Protein AF-A0A177VG55-F1 (afdb_monomer)

Mean predicted aligned error: 16.14 Å

Radius of gyration: 22.03 Å; Cα contacts (8 Å, |Δi|>4): 127; chains: 1; bounding box: 48×49×50 Å

Structure (mmCIF, N/CA/C/O backbone):
data_AF-A0A177VG55-F1
#
_entry.id   AF-A0A177VG55-F1
#
loop_
_atom_site.group_PDB
_atom_site.id
_atom_site.type_symbol
_atom_site.label_atom_id
_atom_site.label_alt_id
_atom_site.label_comp_id
_atom_site.label_asym_id
_atom_site.label_entity_id
_atom_site.label_seq_id
_atom_site.pdbx_PDB_ins_code
_atom_site.Cartn_x
_atom_site.Cartn_y
_atom_site.Cartn_z
_atom_site.occupancy
_atom_site.B_iso_or_equiv
_atom_site.auth_seq_id
_atom_site.auth_comp_id
_atom_site.auth_asym_id
_atom_site.auth_atom_id
_atom_site.pdbx_PDB_model_num
ATOM 1 N N . MET A 1 1 ? 4.401 -3.524 22.589 1.00 55.72 1 MET A N 1
ATOM 2 C CA . MET A 1 1 ? 4.166 -4.748 21.798 1.00 55.72 1 MET A CA 1
ATOM 3 C C . MET A 1 1 ? 4.386 -4.391 20.339 1.00 55.72 1 MET A C 1
ATOM 5 O O . MET A 1 1 ? 3.939 -3.311 19.970 1.00 55.72 1 MET A O 1
ATOM 9 N N . PRO A 1 2 ? 5.118 -5.191 19.549 1.00 64.88 2 PRO A N 1
ATOM 10 C CA . PRO A 1 2 ? 5.235 -4.954 18.115 1.00 64.88 2 PRO A CA 1
ATOM 11 C C . PRO A 1 2 ? 3.867 -5.155 17.457 1.00 64.88 2 PRO A C 1
ATOM 13 O O . PRO A 1 2 ? 3.200 -6.154 17.712 1.00 64.88 2 PRO A O 1
ATOM 16 N N . THR A 1 3 ? 3.447 -4.190 16.648 1.00 77.81 3 THR A N 1
ATOM 17 C CA . THR A 1 3 ? 2.234 -4.291 15.835 1.00 77.81 3 THR A CA 1
ATOM 18 C C . THR A 1 3 ? 2.600 -4.980 14.523 1.00 77.81 3 THR A C 1
ATOM 20 O O . THR A 1 3 ? 3.561 -4.571 13.871 1.00 77.81 3 THR A O 1
ATOM 23 N N . SER A 1 4 ? 1.874 -6.032 14.144 1.00 89.56 4 SER A N 1
ATOM 24 C CA . SER A 1 4 ? 2.063 -6.727 12.866 1.00 89.56 4 SER A CA 1
ATOM 25 C C . SER A 1 4 ? 0.862 -6.488 11.954 1.00 89.56 4 SER A C 1
ATOM 27 O O . SER A 1 4 ? -0.223 -6.129 12.408 1.00 89.56 4 SER A O 1
ATOM 29 N N . ALA A 1 5 ? 1.056 -6.658 10.649 1.00 90.94 5 ALA A N 1
ATOM 30 C CA . ALA A 1 5 ? -0.030 -6.623 9.683 1.00 90.94 5 ALA A CA 1
ATOM 31 C C . ALA A 1 5 ? -0.028 -7.922 8.877 1.00 90.94 5 ALA A C 1
ATOM 33 O O . ALA A 1 5 ? 1.014 -8.360 8.385 1.00 90.94 5 ALA A O 1
ATOM 34 N N . ARG A 1 6 ? -1.198 -8.549 8.759 1.00 93.56 6 ARG A N 1
ATOM 35 C CA . ARG A 1 6 ? -1.407 -9.748 7.948 1.00 93.56 6 ARG A CA 1
ATOM 36 C C . ARG A 1 6 ? -1.757 -9.341 6.525 1.00 93.56 6 ARG A C 1
ATOM 38 O O . ARG A 1 6 ? -2.706 -8.586 6.325 1.00 93.56 6 ARG A O 1
ATOM 45 N N . SER A 1 7 ? -1.049 -9.901 5.547 1.00 94.56 7 SER A N 1
ATOM 46 C CA . SER A 1 7 ? -1.416 -9.755 4.137 1.00 94.56 7 SER A CA 1
ATOM 47 C C . SER A 1 7 ? -2.639 -10.613 3.817 1.00 94.56 7 SER A C 1
ATOM 49 O O . SER A 1 7 ? -2.682 -11.797 4.149 1.00 94.56 7 SER A O 1
ATOM 51 N N . LEU A 1 8 ? -3.643 -10.000 3.196 1.00 95.62 8 LEU A N 1
ATOM 52 C CA . LEU A 1 8 ? -4.906 -10.633 2.814 1.00 95.62 8 LEU A CA 1
ATOM 53 C C . LEU A 1 8 ? -5.004 -10.867 1.306 1.00 95.62 8 LEU A C 1
ATOM 55 O O . LEU A 1 8 ? -5.609 -11.840 0.867 1.00 95.62 8 LEU A O 1
ATOM 59 N N . TYR A 1 9 ? -4.443 -9.956 0.512 1.00 96.19 9 TYR A N 1
ATOM 60 C CA . TYR A 1 9 ? -4.540 -9.994 -0.942 1.00 96.19 9 TYR A CA 1
ATOM 61 C C . TYR A 1 9 ? -3.331 -9.328 -1.592 1.00 96.19 9 TYR A C 1
ATOM 63 O O . TYR A 1 9 ? -2.735 -8.408 -1.030 1.00 96.19 9 TYR A O 1
ATOM 71 N N . THR A 1 10 ? -2.976 -9.788 -2.789 1.00 95.69 10 THR A N 1
ATOM 72 C CA . THR A 1 10 ? -1.952 -9.187 -3.646 1.00 95.69 10 THR A CA 1
ATOM 73 C C . THR A 1 10 ? -2.384 -9.321 -5.098 1.00 95.69 10 THR A C 1
ATOM 75 O O . THR A 1 10 ? -2.795 -10.399 -5.521 1.00 95.69 10 THR A O 1
ATOM 78 N N . ALA A 1 11 ? -2.258 -8.240 -5.860 1.00 93.06 11 ALA A N 1
ATOM 79 C CA . ALA A 1 11 ? -2.435 -8.249 -7.303 1.00 93.06 11 ALA A CA 1
ATOM 80 C C . ALA A 1 11 ? -1.448 -7.298 -7.971 1.00 93.06 11 ALA A C 1
ATOM 82 O O . ALA A 1 11 ? -1.211 -6.195 -7.482 1.00 93.06 11 ALA A O 1
ATOM 83 N N . ASP A 1 12 ? -0.915 -7.716 -9.113 1.00 91.69 12 ASP A N 1
ATOM 84 C CA . ASP A 1 12 ? -0.165 -6.824 -9.986 1.00 91.69 12 ASP A CA 1
ATOM 85 C C . ASP A 1 12 ? -1.151 -6.001 -10.833 1.00 91.69 12 ASP A C 1
ATOM 87 O O . ASP A 1 12 ? -2.190 -6.496 -11.280 1.00 91.69 12 ASP A O 1
ATOM 91 N N . THR A 1 13 ? -0.842 -4.725 -11.031 1.00 86.62 13 THR A N 1
ATOM 92 C CA . THR A 1 13 ? -1.686 -3.756 -11.731 1.00 86.62 13 THR A CA 1
ATOM 93 C C . THR A 1 13 ? -0.899 -3.079 -12.845 1.00 86.62 13 THR A C 1
ATOM 95 O O . THR A 1 13 ? 0.299 -2.826 -12.732 1.00 86.62 13 THR A O 1
ATOM 98 N N . LEU A 1 14 ? -1.585 -2.720 -13.932 1.00 81.50 14 LEU A N 1
ATOM 99 C CA . LEU A 1 14 ? -1.017 -1.835 -14.962 1.00 81.50 14 LEU A CA 1
ATOM 100 C C . LEU A 1 14 ? -0.998 -0.363 -14.510 1.00 81.50 14 LEU A C 1
ATOM 102 O O . LEU A 1 14 ? -0.404 0.488 -15.162 1.00 81.50 14 LEU A O 1
ATOM 106 N N . LEU A 1 15 ? -1.657 -0.070 -13.387 1.00 76.06 15 LEU A N 1
ATOM 107 C CA . LEU A 1 15 ? -1.703 1.242 -12.756 1.00 76.06 15 LEU A CA 1
ATOM 108 C C . LEU A 1 15 ? -0.595 1.332 -11.709 1.00 76.06 15 LEU A C 1
ATOM 110 O O . LEU A 1 15 ? -0.540 0.497 -10.811 1.00 76.06 15 LEU A O 1
ATOM 114 N N . SER A 1 16 ? 0.272 2.333 -11.822 1.00 73.81 16 SER A N 1
ATOM 115 C CA . SER A 1 16 ? 1.353 2.612 -10.875 1.00 73.81 16 SER A CA 1
ATOM 116 C C . SER A 1 16 ? 0.976 3.779 -9.962 1.00 73.81 16 SER A C 1
ATOM 118 O O . SER A 1 16 ? 0.878 4.908 -10.444 1.00 73.81 16 SER A O 1
ATOM 120 N N . ALA A 1 17 ? 0.789 3.520 -8.669 1.00 77.75 17 ALA A N 1
ATOM 121 C CA . ALA A 1 17 ? 0.577 4.543 -7.649 1.00 77.75 17 ALA A CA 1
ATOM 122 C C . ALA A 1 17 ? 1.268 4.118 -6.349 1.00 77.75 17 ALA A C 1
ATOM 124 O O . ALA A 1 17 ? 1.135 2.964 -5.950 1.00 77.75 17 ALA A O 1
ATOM 125 N N . ASP A 1 18 ? 1.979 5.048 -5.709 1.00 89.75 18 ASP A N 1
ATOM 126 C CA . ASP A 1 18 ? 2.486 4.873 -4.346 1.00 89.75 18 ASP A CA 1
ATOM 127 C C . ASP A 1 18 ? 1.488 5.518 -3.388 1.00 89.75 18 ASP A C 1
ATOM 129 O O . ASP A 1 18 ? 1.430 6.743 -3.259 1.00 89.75 18 ASP A O 1
ATOM 133 N N . SER A 1 19 ? 0.659 4.696 -2.751 1.00 92.25 19 SER A N 1
ATOM 134 C CA . SER A 1 19 ? -0.346 5.183 -1.810 1.00 92.25 19 SER A CA 1
ATOM 135 C C . SER A 1 19 ? -0.667 4.164 -0.728 1.00 92.25 19 SER A C 1
ATOM 137 O O . SER A 1 19 ? -0.510 2.953 -0.899 1.00 92.25 19 SER A O 1
ATOM 139 N N . ILE A 1 20 ? -1.131 4.681 0.408 1.00 94.94 20 ILE A N 1
ATOM 140 C CA . ILE A 1 20 ? -1.702 3.892 1.493 1.00 94.94 20 ILE A CA 1
ATOM 141 C C . ILE A 1 20 ? -3.093 4.446 1.760 1.00 94.94 20 ILE A C 1
ATOM 143 O O . ILE A 1 20 ? -3.232 5.620 2.092 1.00 94.94 20 ILE A O 1
ATOM 147 N N . GLU A 1 21 ? -4.104 3.595 1.633 1.00 95.81 21 GLU A N 1
ATOM 148 C CA . GLU A 1 21 ? -5.508 3.964 1.809 1.00 95.81 21 GLU A CA 1
ATOM 149 C C . GLU A 1 21 ? -6.146 3.077 2.873 1.00 95.81 21 GLU A C 1
ATOM 151 O O . GLU A 1 21 ? -6.052 1.851 2.810 1.00 95.81 21 GLU A O 1
ATOM 156 N N . PHE A 1 22 ? -6.813 3.686 3.849 1.00 96.56 22 PHE A N 1
ATOM 157 C CA . PHE A 1 22 ? -7.494 2.974 4.931 1.00 96.56 22 PHE A CA 1
ATOM 158 C C . PHE A 1 22 ? -8.984 2.826 4.620 1.00 96.56 22 PHE A C 1
ATOM 160 O O . PHE A 1 22 ? -9.616 3.774 4.153 1.00 96.56 22 PHE A O 1
ATOM 167 N N . ASP A 1 23 ? -9.574 1.665 4.921 1.00 94.94 23 ASP A N 1
ATOM 168 C CA . ASP A 1 23 ? -11.031 1.526 4.841 1.00 94.94 23 ASP A CA 1
ATOM 169 C C . ASP A 1 23 ? -11.676 2.209 6.058 1.00 94.94 23 ASP A C 1
ATOM 171 O O . ASP A 1 23 ? -11.459 1.773 7.192 1.00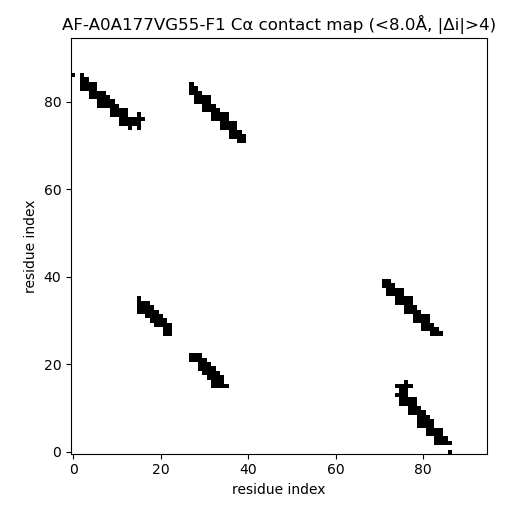 94.94 23 ASP A O 1
ATOM 175 N N . PRO A 1 24 ? -12.518 3.242 5.871 1.00 94.75 24 PRO A N 1
ATOM 176 C CA . PRO A 1 24 ? -13.127 3.960 6.990 1.00 94.75 24 PRO A CA 1
ATOM 177 C C . PRO A 1 24 ? -14.107 3.101 7.801 1.00 94.75 24 PRO A C 1
ATOM 179 O O . PRO A 1 24 ? -14.499 3.491 8.900 1.00 94.75 24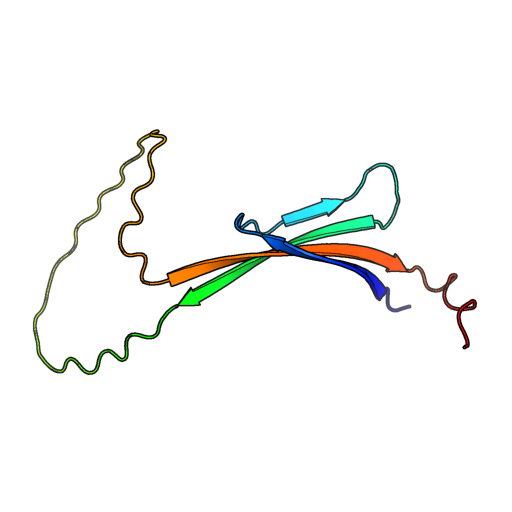 PRO A O 1
ATOM 182 N N . ARG A 1 25 ? -14.545 1.956 7.263 1.00 95.88 25 ARG A N 1
ATOM 183 C CA . ARG A 1 25 ? -15.522 1.067 7.908 1.00 95.88 25 ARG A CA 1
ATOM 184 C C . ARG A 1 25 ? -14.880 -0.072 8.694 1.00 95.88 25 ARG A C 1
ATOM 186 O O . ARG A 1 25 ? -15.516 -0.583 9.612 1.00 95.88 25 ARG A O 1
ATOM 193 N N . THR A 1 26 ? -13.649 -0.448 8.360 1.00 92.75 26 THR A N 1
ATOM 194 C CA . THR A 1 26 ? -12.953 -1.595 8.950 1.00 92.75 26 THR A CA 1
ATOM 195 C C . THR A 1 26 ? -11.643 -1.126 9.581 1.00 92.75 26 THR A C 1
ATOM 197 O O . THR A 1 26 ? -10.635 -1.005 8.881 1.00 92.75 26 THR A O 1
ATOM 200 N N . PRO A 1 27 ? -11.622 -0.858 10.902 1.00 91.94 27 PRO A N 1
ATOM 201 C CA . PRO A 1 27 ? -10.407 -0.451 11.593 1.00 91.94 27 PRO A CA 1
ATOM 202 C C . PRO A 1 27 ? -9.252 -1.422 11.341 1.00 91.94 27 PRO A C 1
ATOM 204 O O . PRO A 1 27 ? -9.415 -2.639 11.403 1.00 91.94 27 PRO A O 1
ATOM 207 N N . GLY A 1 28 ? -8.081 -0.864 11.044 1.00 92.38 28 GLY A N 1
ATOM 208 C CA . GLY A 1 28 ? -6.865 -1.632 10.789 1.00 92.38 28 GLY A CA 1
ATOM 209 C C . GLY A 1 28 ? -6.761 -2.235 9.387 1.00 92.38 28 GLY A C 1
ATOM 210 O O . GLY A 1 28 ? -5.708 -2.780 9.070 1.00 92.38 28 GLY A O 1
ATOM 211 N N . LEU A 1 29 ? -7.784 -2.128 8.535 1.00 95.75 29 LEU A N 1
ATOM 212 C CA . LEU A 1 29 ? -7.705 -2.551 7.138 1.00 95.75 29 LEU A CA 1
ATOM 213 C C . LEU A 1 29 ? -7.145 -1.418 6.270 1.00 95.75 29 LEU A C 1
ATOM 215 O O . LEU A 1 29 ? -7.674 -0.304 6.275 1.00 95.75 29 LEU A O 1
ATOM 219 N N . PHE A 1 30 ? -6.105 -1.712 5.493 1.00 96.25 30 PHE A N 1
ATOM 220 C CA . PHE A 1 30 ? -5.535 -0.762 4.544 1.00 96.25 30 PHE A CA 1
ATOM 221 C C . PHE A 1 30 ? -5.046 -1.438 3.264 1.00 96.25 30 PHE A C 1
ATOM 223 O O . PHE A 1 30 ? -4.594 -2.585 3.270 1.00 96.25 30 PHE A O 1
ATOM 230 N N . ALA A 1 31 ? -5.123 -0.705 2.160 1.00 96.00 31 ALA A N 1
ATOM 231 C CA . ALA A 1 31 ? -4.501 -1.053 0.898 1.00 96.00 31 ALA A CA 1
ATOM 232 C C . ALA A 1 31 ? -3.180 -0.291 0.750 1.00 96.00 31 ALA A C 1
ATOM 234 O O . ALA A 1 31 ? -3.099 0.891 1.073 1.00 96.00 31 ALA A O 1
ATOM 235 N N . LEU A 1 32 ? -2.155 -0.974 0.251 1.00 95.06 32 LEU A N 1
ATOM 236 C CA . LEU A 1 32 ? -0.857 -0.414 -0.102 1.00 95.06 32 LEU A CA 1
ATOM 237 C C . LEU A 1 32 ? -0.646 -0.625 -1.602 1.00 95.06 32 LEU A C 1
ATOM 239 O O . LEU A 1 32 ? -0.506 -1.767 -2.055 1.00 95.06 32 LEU A O 1
ATOM 243 N N . GLY A 1 33 ? -0.647 0.475 -2.346 1.00 93.88 33 GLY A N 1
ATOM 244 C CA . GLY A 1 33 ? -0.210 0.533 -3.733 1.00 93.88 33 GLY A CA 1
ATOM 245 C C . GLY A 1 33 ? 1.277 0.854 -3.789 1.00 93.88 33 GLY A C 1
ATOM 246 O O . GLY A 1 33 ? 1.736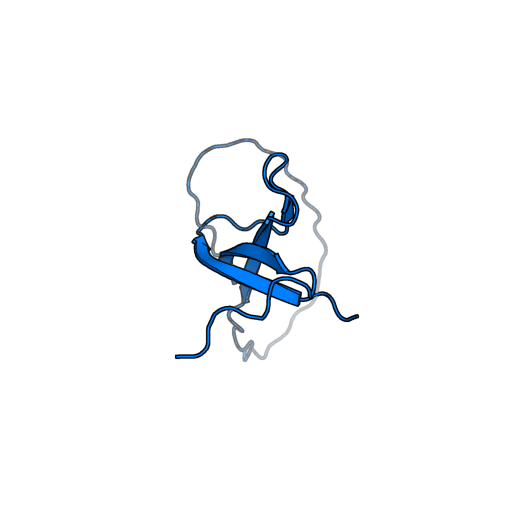 1.769 -3.106 1.00 93.88 33 GLY A O 1
ATOM 247 N N . THR A 1 34 ? 2.021 0.091 -4.580 1.00 92.19 34 THR A N 1
ATOM 248 C CA . THR A 1 34 ? 3.404 0.397 -4.941 1.00 92.19 34 THR A CA 1
ATOM 249 C C . THR A 1 34 ? 3.598 0.251 -6.439 1.00 92.19 34 THR A C 1
ATOM 251 O O . THR A 1 34 ? 2.807 -0.401 -7.128 1.00 92.19 34 THR A O 1
ATOM 254 N N . TYR A 1 35 ? 4.671 0.823 -6.971 1.00 89.19 35 TYR A N 1
ATOM 255 C CA . TYR A 1 35 ? 5.131 0.483 -8.311 1.00 89.19 35 TYR A CA 1
ATOM 256 C C . TYR A 1 35 ? 6.609 0.120 -8.341 1.00 89.19 35 TYR A C 1
ATOM 258 O O . TYR A 1 35 ? 7.423 0.564 -7.538 1.00 89.19 35 TYR A O 1
ATOM 266 N N . GLN A 1 36 ? 6.945 -0.721 -9.306 1.00 84.81 36 GLN A N 1
ATOM 267 C CA . GLN A 1 36 ? 8.301 -1.117 -9.628 1.00 84.81 36 GLN A CA 1
ATOM 268 C C . GLN A 1 36 ? 8.648 -0.543 -10.994 1.00 84.81 36 GLN A C 1
ATOM 270 O O . GLN A 1 36 ? 7.846 -0.603 -11.930 1.00 84.81 36 GLN A O 1
ATOM 275 N N . VAL A 1 37 ? 9.838 0.042 -11.090 1.00 84.69 37 VAL A N 1
ATOM 276 C CA . VAL A 1 37 ? 10.406 0.506 -12.353 1.00 84.69 37 VAL A CA 1
ATOM 277 C C . VAL A 1 37 ? 11.430 -0.528 -12.785 1.00 84.69 37 VAL A C 1
ATOM 279 O O . VAL A 1 37 ? 12.495 -0.641 -12.183 1.00 84.69 37 VAL A O 1
ATOM 282 N N . ASP A 1 38 ? 11.105 -1.277 -13.830 1.00 80.38 38 ASP A N 1
ATOM 283 C CA . ASP A 1 38 ? 12.070 -2.134 -14.502 1.00 80.38 38 ASP A CA 1
ATOM 284 C C . ASP A 1 38 ? 12.834 -1.260 -15.498 1.00 80.38 38 ASP A C 1
ATOM 286 O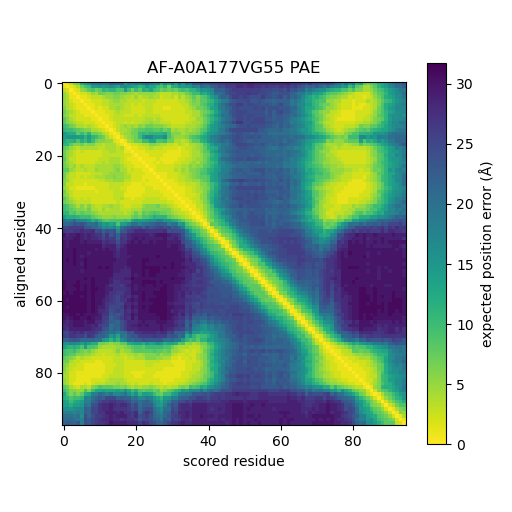 O . ASP A 1 38 ? 12.358 -1.014 -16.609 1.00 80.38 38 ASP A O 1
ATOM 290 N N . GLN A 1 39 ? 13.995 -0.741 -15.098 1.00 77.25 39 GLN A N 1
ATOM 291 C CA . GLN A 1 39 ? 14.929 -0.143 -16.050 1.00 77.25 39 GLN A CA 1
ATOM 292 C C . GLN A 1 39 ? 15.651 -1.279 -16.768 1.00 77.25 39 GLN A C 1
ATOM 294 O O . GLN A 1 39 ? 16.267 -2.133 -16.127 1.00 77.25 39 GLN A O 1
ATOM 299 N N . ARG A 1 40 ? 15.584 -1.305 -18.102 1.00 65.06 40 ARG A N 1
ATOM 300 C CA . ARG A 1 40 ? 16.577 -2.074 -18.847 1.00 65.06 40 ARG A CA 1
ATOM 301 C C . ARG A 1 40 ? 17.876 -1.295 -18.710 1.00 65.06 40 ARG A C 1
ATOM 303 O O . ARG A 1 40 ? 17.986 -0.204 -19.256 1.00 65.06 40 ARG A O 1
ATOM 310 N N . GLU A 1 41 ? 18.844 -1.840 -17.976 1.00 53.66 41 GLU A N 1
ATOM 311 C CA . GLU A 1 41 ? 20.236 -1.460 -18.190 1.00 53.66 41 GLU A CA 1
ATOM 312 C C . GLU A 1 41 ? 20.557 -1.835 -19.639 1.00 53.66 41 GLU A C 1
ATOM 314 O O . GLU A 1 41 ? 20.942 -2.963 -19.952 1.00 53.66 41 GLU A O 1
ATOM 319 N N . GLU A 1 42 ? 20.352 -0.900 -20.563 1.00 52.22 42 GLU A N 1
ATOM 320 C CA . GLU A 1 42 ? 21.181 -0.882 -21.749 1.00 52.22 42 GLU A CA 1
ATOM 321 C C . GLU A 1 42 ? 22.594 -0.725 -21.214 1.00 52.22 42 GLU A C 1
ATOM 323 O O . GLU A 1 42 ? 22.996 0.346 -20.763 1.00 52.22 42 GLU A O 1
ATOM 328 N N . ALA A 1 43 ? 23.327 -1.836 -21.181 1.00 45.94 43 ALA A N 1
ATOM 329 C CA . ALA A 1 43 ? 24.764 -1.803 -21.093 1.00 45.94 43 ALA A CA 1
ATOM 330 C C . ALA A 1 43 ? 25.234 -0.858 -22.205 1.00 45.94 43 ALA A C 1
ATOM 332 O O . ALA A 1 43 ? 25.356 -1.262 -23.362 1.00 45.94 43 ALA A O 1
ATOM 333 N N . GLN A 1 44 ? 25.459 0.410 -21.851 1.00 46.72 44 GLN A N 1
ATOM 334 C CA . GLN A 1 44 ? 26.145 1.412 -22.652 1.00 46.72 44 GLN A CA 1
ATOM 335 C C . GLN A 1 44 ? 27.614 0.984 -22.767 1.00 46.72 44 GLN A C 1
ATOM 337 O O . GLN A 1 44 ? 28.544 1.623 -22.289 1.00 46.72 44 GLN A O 1
ATOM 342 N N . ALA A 1 45 ? 27.828 -0.137 -23.448 1.00 42.84 45 ALA A N 1
ATOM 343 C CA . ALA A 1 45 ? 29.032 -0.426 -24.190 1.00 42.84 45 ALA A CA 1
ATOM 344 C C . ALA A 1 45 ? 28.909 0.259 -25.561 1.00 42.84 45 ALA A C 1
ATOM 346 O O . ALA A 1 45 ? 28.941 -0.382 -26.606 1.00 42.84 45 ALA A O 1
ATOM 347 N N . SER A 1 46 ? 28.759 1.582 -25.558 1.00 43.00 46 SER A N 1
ATOM 348 C CA . SER A 1 46 ? 29.052 2.421 -26.717 1.00 43.00 46 SER A CA 1
ATOM 349 C C . SER A 1 46 ? 30.129 3.408 -26.295 1.00 43.00 46 SER A C 1
ATOM 351 O O . SER A 1 46 ? 29.884 4.555 -25.931 1.00 43.00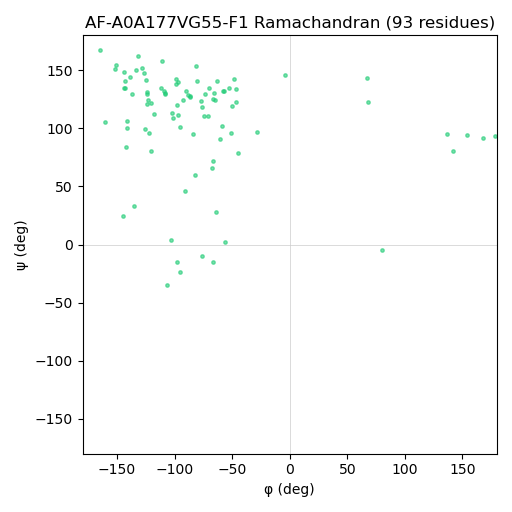 46 SER A O 1
ATOM 353 N N . SER A 1 47 ? 31.359 2.907 -26.301 1.00 45.09 47 SER A N 1
ATOM 354 C CA . SER A 1 47 ? 32.557 3.726 -26.382 1.00 45.09 47 SER A CA 1
ATOM 355 C C . SER A 1 47 ? 32.430 4.710 -27.550 1.00 45.09 47 SER A C 1
ATOM 357 O O . SER A 1 47 ? 32.352 4.269 -28.696 1.00 45.09 47 SER A O 1
ATOM 359 N N . GLY A 1 48 ? 32.475 6.017 -27.283 1.00 37.91 48 GLY A N 1
ATOM 360 C CA . GLY A 1 48 ? 32.837 6.998 -28.311 1.00 37.91 48 GLY A CA 1
ATOM 361 C C . GLY A 1 48 ? 32.079 8.324 -28.301 1.00 37.91 48 GLY A C 1
ATOM 362 O O . GLY A 1 48 ? 31.223 8.524 -29.144 1.00 37.91 48 GLY A O 1
ATOM 363 N N . GLY A 1 49 ? 32.497 9.239 -27.417 1.00 37.38 49 GLY A N 1
ATOM 364 C CA . GLY A 1 49 ? 32.767 10.654 -27.728 1.00 37.38 49 GLY A CA 1
ATOM 365 C C . GLY A 1 49 ? 31.622 11.611 -28.107 1.00 37.38 49 GLY A C 1
ATOM 366 O O . GLY A 1 49 ? 31.036 11.485 -29.171 1.00 37.38 49 GLY A O 1
ATOM 367 N N . GLY A 1 50 ? 31.485 12.701 -27.335 1.00 32.19 50 GLY A N 1
ATOM 368 C CA . GLY A 1 50 ? 31.024 13.997 -27.865 1.00 32.19 50 GLY A CA 1
ATOM 369 C C . GLY A 1 50 ? 29.996 14.764 -27.023 1.00 32.19 50 GLY A C 1
ATOM 370 O O . GLY A 1 50 ? 28.810 14.522 -27.151 1.00 32.19 50 GLY A O 1
ATOM 371 N N . LYS A 1 51 ? 30.513 15.683 -26.197 1.00 40.62 51 LYS A N 1
ATOM 372 C CA . LYS A 1 51 ? 29.989 16.972 -25.685 1.00 40.62 51 LYS A CA 1
ATOM 373 C C . LYS A 1 51 ? 28.628 17.557 -26.143 1.00 40.62 51 LYS A C 1
ATOM 375 O O . LYS A 1 51 ? 28.367 17.591 -27.339 1.00 40.62 51 LYS A O 1
ATOM 380 N N . ASP A 1 52 ? 28.002 18.224 -25.153 1.00 42.69 52 ASP A N 1
ATOM 381 C CA . ASP A 1 52 ? 27.101 19.409 -25.169 1.00 42.69 52 ASP A CA 1
ATOM 382 C C . ASP A 1 52 ? 25.712 19.193 -25.838 1.00 42.69 52 ASP A C 1
ATOM 384 O O . ASP A 1 52 ? 25.605 18.449 -26.801 1.00 42.69 52 ASP A O 1
ATOM 388 N N . ASP A 1 53 ? 24.564 19.733 -25.414 1.00 42.56 53 ASP A N 1
ATOM 389 C CA . ASP A 1 53 ? 24.222 20.924 -24.627 1.00 42.56 53 ASP A CA 1
ATOM 390 C C . ASP A 1 53 ? 22.748 20.817 -24.134 1.00 42.56 53 ASP A C 1
ATOM 392 O O . ASP A 1 53 ? 21.988 19.968 -24.609 1.00 42.56 53 ASP A O 1
ATOM 396 N N . ASP A 1 54 ? 22.377 21.683 -23.192 1.00 52.66 54 ASP A N 1
ATOM 397 C CA . ASP A 1 54 ? 21.054 21.902 -22.569 1.00 52.66 54 ASP A CA 1
ATOM 398 C C .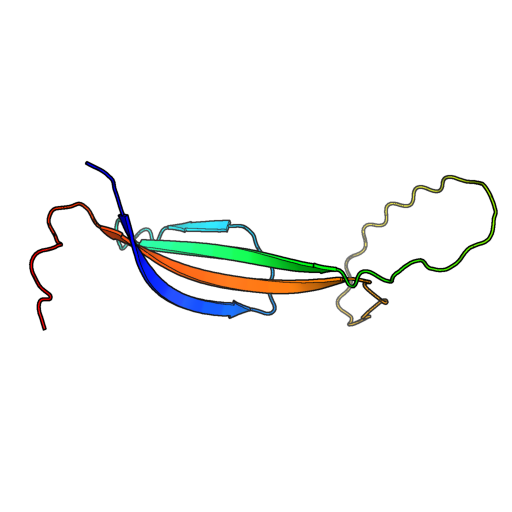 ASP A 1 54 ? 19.871 22.028 -23.562 1.00 52.66 54 ASP A C 1
ATOM 400 O O . ASP A 1 54 ? 20.001 22.705 -24.580 1.00 52.66 54 ASP A O 1
ATOM 404 N N . ASP A 1 55 ? 18.684 21.492 -23.228 1.00 41.28 55 ASP A N 1
ATOM 405 C CA . ASP A 1 55 ? 17.415 22.077 -23.709 1.00 41.28 55 ASP A CA 1
ATOM 406 C C . ASP A 1 55 ? 16.197 21.639 -22.862 1.00 41.28 55 ASP A C 1
ATOM 408 O O . ASP A 1 55 ? 15.681 20.519 -22.945 1.00 41.28 55 ASP A O 1
ATOM 412 N N . GLU A 1 56 ? 15.718 22.577 -22.044 1.00 49.38 56 GLU A N 1
ATOM 413 C CA . GLU A 1 56 ? 14.443 22.549 -21.330 1.00 49.38 56 GLU A CA 1
ATOM 414 C C . GLU A 1 56 ? 13.261 22.581 -22.315 1.00 49.38 56 GLU A C 1
ATOM 416 O O . GLU A 1 56 ? 13.110 23.544 -23.068 1.00 49.38 56 GLU A O 1
ATOM 421 N N . LYS A 1 57 ? 12.337 21.607 -22.2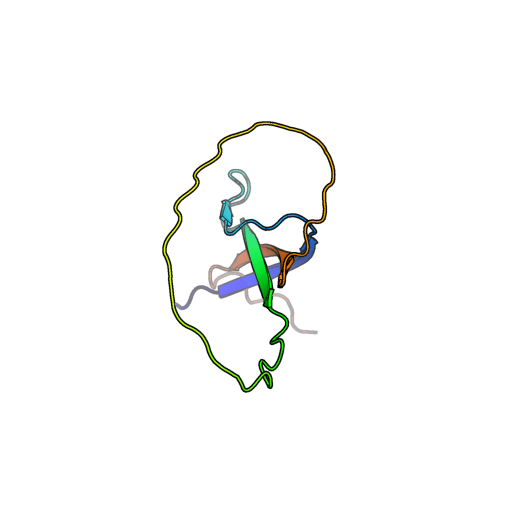58 1.00 44.81 57 LYS A N 1
ATOM 422 C CA . LYS A 1 57 ? 10.951 21.816 -22.724 1.00 44.81 57 LYS A CA 1
ATOM 423 C C . LYS A 1 57 ? 9.925 21.129 -21.834 1.00 44.81 57 LYS A C 1
ATOM 425 O O . LYS A 1 57 ? 9.623 19.948 -21.987 1.00 44.81 57 LYS A O 1
ATOM 430 N N . GLU A 1 58 ? 9.314 21.939 -20.976 1.00 47.62 58 GLU A N 1
ATOM 431 C CA . GLU A 1 58 ? 7.959 21.728 -20.483 1.00 47.62 58 GLU A CA 1
ATOM 432 C C . GLU A 1 58 ? 6.975 21.654 -21.663 1.00 47.62 58 GLU A C 1
ATOM 434 O O . GLU A 1 58 ? 6.960 22.523 -22.541 1.00 47.62 58 GLU A O 1
ATOM 439 N N . LYS A 1 59 ? 6.106 20.640 -21.665 1.00 42.56 59 LYS A N 1
ATOM 440 C CA . LYS A 1 59 ? 4.815 20.702 -22.355 1.00 42.56 59 LYS A CA 1
ATOM 441 C C . LYS A 1 59 ? 3.746 20.002 -21.530 1.00 42.56 59 LYS A C 1
ATOM 443 O O . LYS A 1 59 ? 3.677 18.778 -21.492 1.00 42.56 59 LYS A O 1
ATOM 448 N N . GLU A 1 60 ? 2.885 20.816 -20.929 1.00 46.06 60 GLU A N 1
ATOM 449 C CA . GLU A 1 60 ? 1.510 20.428 -20.642 1.00 46.06 60 GLU A CA 1
ATOM 450 C C . GLU A 1 60 ? 0.757 20.163 -21.955 1.00 46.06 60 GLU A C 1
ATOM 452 O O . GLU A 1 60 ? 0.939 20.870 -22.952 1.00 46.06 60 GLU A O 1
ATOM 457 N N . GLY A 1 61 ? -0.091 19.136 -21.956 1.00 35.81 61 GLY A N 1
ATOM 458 C CA . GLY A 1 61 ? -0.903 18.764 -23.109 1.00 35.81 61 GLY A CA 1
ATOM 459 C C . GLY A 1 61 ? -1.746 17.526 -22.836 1.00 35.81 61 GLY A C 1
ATOM 460 O O . GLY A 1 61 ? -1.283 16.405 -23.018 1.00 35.81 61 GLY A O 1
ATOM 461 N N . ASP A 1 62 ? -2.978 17.774 -22.402 1.00 46.69 62 ASP A N 1
ATOM 462 C CA . ASP A 1 62 ? -4.128 16.869 -22.414 1.00 46.69 62 ASP A CA 1
ATOM 463 C C . ASP A 1 62 ? -4.286 16.167 -23.782 1.00 46.69 62 ASP A C 1
ATOM 465 O O . ASP A 1 62 ? -4.175 16.808 -24.832 1.00 46.69 62 ASP A O 1
ATOM 469 N N . GLY A 1 63 ? -4.514 14.849 -23.779 1.00 34.81 63 GLY A N 1
ATOM 470 C CA . GLY A 1 63 ? -4.611 14.054 -25.005 1.00 34.81 63 GLY A CA 1
ATOM 471 C C . GLY A 1 63 ? -4.574 12.541 -24.786 1.00 34.81 63 GLY A C 1
ATOM 472 O O . GLY A 1 63 ? -3.513 11.923 -24.800 1.00 34.81 63 GLY A O 1
ATOM 473 N N . ASP A 1 64 ? -5.762 11.955 -24.643 1.00 47.16 64 ASP A N 1
ATOM 474 C CA . ASP A 1 64 ? -6.071 10.544 -24.891 1.00 47.16 64 ASP A CA 1
ATOM 475 C C . ASP A 1 64 ? -5.470 10.071 -26.234 1.00 47.16 64 ASP A C 1
ATOM 477 O O . ASP A 1 64 ? -5.732 10.658 -27.287 1.00 47.16 64 ASP A O 1
ATOM 481 N N . GLY A 1 65 ? -4.628 9.034 -26.206 1.00 39.41 65 GLY A N 1
ATOM 482 C CA . GLY A 1 65 ? -4.001 8.497 -27.414 1.00 39.41 65 GLY A CA 1
ATOM 483 C C . GLY A 1 65 ? -2.669 7.799 -27.164 1.00 39.41 65 GLY A C 1
ATOM 484 O O . GLY A 1 65 ? -1.610 8.416 -27.181 1.00 39.41 65 GLY A O 1
ATOM 485 N N . THR A 1 66 ? -2.745 6.481 -26.999 1.00 48.53 66 THR A N 1
ATOM 486 C CA . THR A 1 66 ? -1.666 5.485 -27.095 1.00 48.53 66 THR A CA 1
ATOM 487 C C . THR A 1 66 ? -0.521 5.882 -28.040 1.00 48.53 66 THR A C 1
ATOM 489 O O . THR A 1 66 ? -0.576 5.640 -29.247 1.00 48.53 66 THR A O 1
ATOM 492 N N . LYS A 1 67 ? 0.550 6.441 -27.478 1.00 41.38 67 LYS A N 1
ATOM 493 C CA . LYS A 1 67 ? 1.892 6.413 -28.058 1.00 41.38 67 LYS A CA 1
ATOM 494 C C . LYS A 1 67 ? 2.820 5.845 -27.000 1.00 41.38 67 LYS A C 1
ATOM 496 O O . LYS A 1 67 ? 3.222 6.533 -26.066 1.00 41.38 67 LYS A O 1
ATOM 501 N N . GLU A 1 68 ? 3.105 4.557 -27.142 1.00 52.66 68 GLU A N 1
ATOM 502 C CA . GLU A 1 68 ? 4.256 3.903 -26.530 1.00 52.66 68 GLU A CA 1
ATOM 503 C C . GLU A 1 68 ? 5.510 4.496 -27.188 1.00 52.66 68 GLU A C 1
ATOM 505 O O . GLU A 1 68 ? 6.128 3.898 -28.060 1.00 52.66 68 GLU A O 1
ATOM 510 N N . GLU A 1 69 ? 5.825 5.749 -26.855 1.00 51.22 69 GLU A N 1
ATOM 511 C CA . GLU A 1 69 ? 7.176 6.268 -27.032 1.00 51.22 69 GLU A CA 1
ATOM 512 C C . GLU A 1 69 ? 8.096 5.349 -26.230 1.00 51.22 69 GLU A C 1
ATOM 514 O O . GLU A 1 69 ? 7.751 5.024 -25.092 1.00 51.22 69 GLU A O 1
ATOM 519 N N . ASP A 1 70 ? 9.195 4.902 -26.844 1.00 49.69 70 ASP A N 1
ATOM 520 C CA . ASP A 1 70 ? 10.237 4.019 -26.305 1.00 49.69 70 ASP A CA 1
ATOM 521 C C . ASP A 1 70 ? 10.671 4.430 -24.888 1.00 49.69 70 ASP A C 1
ATOM 523 O O . ASP A 1 70 ? 11.701 5.068 -24.661 1.00 49.69 70 ASP A O 1
ATOM 527 N N . ARG A 1 71 ? 9.873 4.074 -23.882 1.00 54.56 71 ARG A N 1
ATOM 528 C CA . ARG A 1 71 ? 10.259 4.243 -22.493 1.00 54.56 71 ARG A CA 1
ATOM 529 C C . ARG A 1 71 ? 11.280 3.148 -22.244 1.00 54.56 71 ARG A C 1
ATOM 531 O O . ARG A 1 71 ? 10.927 1.977 -22.149 1.00 54.56 71 ARG A O 1
ATOM 538 N N . ALA A 1 72 ? 12.539 3.544 -22.068 1.00 62.59 72 ALA A N 1
ATOM 539 C CA . ALA A 1 72 ? 13.648 2.687 -21.630 1.00 62.59 72 ALA A CA 1
ATOM 540 C C . ALA A 1 72 ? 13.393 1.969 -20.279 1.00 62.59 72 ALA A C 1
ATOM 542 O O . ALA A 1 72 ? 14.247 1.248 -19.760 1.00 62.59 72 ALA A O 1
ATOM 543 N N . TYR A 1 73 ? 12.210 2.154 -19.689 1.00 68.00 73 TYR A N 1
ATOM 544 C CA . TYR A 1 73 ? 11.753 1.469 -18.500 1.00 68.00 73 TYR A CA 1
ATOM 545 C C . TYR A 1 73 ? 10.276 1.071 -18.609 1.00 68.00 73 TYR A C 1
ATOM 547 O O . TYR A 1 73 ? 9.436 1.811 -19.124 1.00 68.00 73 TYR A O 1
ATOM 555 N N . THR A 1 74 ? 9.942 -0.093 -18.055 1.00 79.19 74 THR A N 1
ATOM 556 C CA . THR A 1 74 ? 8.552 -0.529 -17.846 1.00 79.19 74 THR A CA 1
ATOM 557 C C . THR A 1 74 ? 8.152 -0.244 -16.400 1.00 79.19 74 THR A C 1
ATOM 559 O O . THR A 1 74 ? 8.970 -0.382 -15.492 1.00 79.19 74 THR A O 1
ATOM 562 N N . ARG A 1 75 ? 6.902 0.172 -16.163 1.00 81.62 75 ARG A N 1
ATOM 563 C CA . ARG A 1 75 ? 6.353 0.310 -14.804 1.00 81.62 75 ARG A CA 1
ATOM 564 C C . ARG A 1 75 ? 5.338 -0.794 -14.548 1.00 81.62 75 ARG A C 1
ATOM 566 O O . ARG A 1 75 ? 4.429 -0.980 -15.352 1.00 81.62 75 ARG A O 1
ATOM 573 N N . ARG A 1 76 ? 5.476 -1.495 -13.425 1.00 87.25 76 ARG A N 1
ATOM 574 C CA . ARG A 1 76 ? 4.502 -2.485 -12.947 1.00 87.25 76 ARG A CA 1
ATOM 575 C C . ARG A 1 76 ? 3.994 -2.060 -1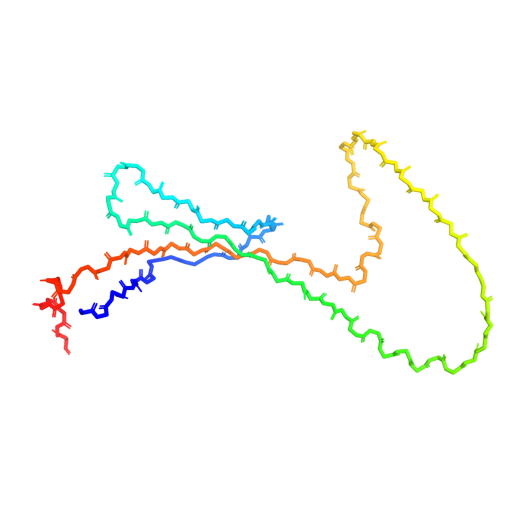1.582 1.00 87.25 76 ARG A C 1
ATOM 577 O O . ARG A 1 76 ? 4.786 -1.867 -10.666 1.00 87.25 76 ARG A O 1
ATOM 584 N N . GLY A 1 77 ? 2.688 -1.871 -11.461 1.00 91.00 77 GLY A N 1
ATOM 585 C CA . GLY A 1 77 ? 2.055 -1.612 -10.179 1.00 91.00 77 GLY A CA 1
ATOM 586 C C . GLY A 1 77 ? 1.823 -2.905 -9.410 1.00 91.00 77 GLY A C 1
ATOM 587 O O . GLY A 1 77 ? 1.675 -3.978 -9.997 1.00 91.00 77 GLY A O 1
ATOM 588 N N . ARG A 1 78 ? 1.768 -2.802 -8.088 1.00 92.62 78 ARG A N 1
ATOM 589 C CA . ARG A 1 78 ? 1.332 -3.866 -7.196 1.00 92.62 78 ARG A CA 1
ATOM 590 C C . ARG A 1 78 ? 0.434 -3.277 -6.126 1.00 92.62 78 ARG A C 1
ATOM 592 O O . ARG A 1 78 ? 0.803 -2.331 -5.442 1.00 92.62 78 ARG A O 1
ATOM 599 N N . LEU A 1 79 ? -0.729 -3.885 -5.952 1.00 94.06 79 LEU A N 1
ATOM 600 C CA . LEU A 1 79 ? -1.655 -3.578 -4.878 1.00 94.06 79 LEU A CA 1
ATOM 601 C C . LEU A 1 79 ? -1.645 -4.721 -3.870 1.00 94.06 79 LEU A C 1
ATOM 603 O O . LEU A 1 79 ? -1.805 -5.887 -4.231 1.00 94.06 79 LEU A O 1
ATOM 607 N N . THR A 1 80 ? -1.496 -4.383 -2.596 1.00 95.19 80 THR A N 1
ATOM 608 C CA . THR A 1 80 ? -1.590 -5.336 -1.490 1.00 95.19 80 THR A CA 1
ATOM 609 C C . THR A 1 80 ? -2.623 -4.868 -0.477 1.00 95.19 80 THR A C 1
ATOM 611 O O . THR A 1 80 ? -2.737 -3.674 -0.218 1.00 95.19 80 THR A O 1
ATOM 614 N N . LEU A 1 81 ? -3.397 -5.796 0.083 1.00 96.81 81 LEU A N 1
ATOM 615 C CA . LEU A 1 81 ? -4.362 -5.520 1.148 1.00 96.81 81 LEU A CA 1
ATOM 616 C C . LEU A 1 81 ? -3.843 -6.121 2.449 1.00 96.81 81 LEU A C 1
ATOM 618 O O . LEU A 1 81 ? -3.461 -7.294 2.471 1.00 96.81 81 LEU A O 1
ATOM 622 N N . HIS A 1 82 ? -3.868 -5.340 3.521 1.00 96.75 82 HIS A N 1
ATOM 623 C CA . HIS A 1 82 ? -3.343 -5.728 4.823 1.00 96.75 82 HIS A CA 1
ATOM 624 C C . HIS A 1 82 ? -4.319 -5.392 5.939 1.00 96.75 82 HIS A C 1
ATOM 626 O O . HIS A 1 82 ? -5.059 -4.414 5.864 1.00 96.75 82 HIS A O 1
ATOM 632 N N . GLN A 1 83 ? -4.277 -6.192 6.997 1.00 95.25 83 GLN A N 1
ATOM 633 C CA . GLN A 1 83 ? -5.013 -5.950 8.229 1.00 95.25 83 GLN A CA 1
ATOM 634 C C . GLN A 1 83 ? -4.043 -5.905 9.404 1.00 95.25 83 GLN A C 1
ATOM 636 O O . GLN A 1 83 ? -3.295 -6.857 9.626 1.00 95.25 83 GLN A O 1
ATOM 641 N N . ILE A 1 84 ? -4.068 -4.809 10.154 1.00 93.62 84 ILE A N 1
ATOM 642 C CA . ILE A 1 84 ? -3.314 -4.648 11.393 1.00 93.62 84 ILE A CA 1
ATOM 643 C C . ILE A 1 84 ? -3.871 -5.623 12.433 1.00 93.62 84 ILE A C 1
ATOM 645 O O . ILE A 1 84 ? -5.070 -5.628 12.705 1.00 93.62 84 ILE A O 1
ATOM 649 N N . LEU A 1 85 ? -2.991 -6.447 12.994 1.00 87.06 85 LEU A N 1
ATOM 650 C CA . LEU A 1 85 ? -3.297 -7.326 14.109 1.00 87.06 85 LEU A CA 1
ATOM 651 C C . LEU A 1 85 ? -2.836 -6.631 15.389 1.00 87.06 85 LEU A C 1
ATOM 653 O O . LEU A 1 85 ? -1.636 -6.473 15.637 1.00 87.06 85 LEU A O 1
ATOM 657 N N . ASP A 1 86 ? -3.792 -6.227 16.217 1.00 77.56 86 ASP A N 1
ATOM 658 C CA . ASP A 1 86 ? -3.492 -5.981 17.619 1.00 77.56 86 ASP A CA 1
ATOM 659 C C . ASP A 1 86 ? -3.226 -7.347 18.257 1.00 77.56 86 ASP A C 1
ATOM 661 O O . ASP A 1 86 ? -3.955 -8.303 18.003 1.00 77.56 86 ASP A O 1
ATOM 665 N N . GLY A 1 87 ? -2.170 -7.468 19.066 1.00 63.25 87 GLY A N 1
ATOM 666 C CA . GLY A 1 87 ? -1.695 -8.736 19.650 1.00 63.25 87 GLY A CA 1
ATOM 667 C C . GLY A 1 87 ? -2.659 -9.447 20.620 1.00 63.25 87 GLY A C 1
ATOM 668 O O . GLY A 1 87 ? -2.201 -10.117 21.540 1.00 63.25 87 GLY A O 1
ATOM 669 N N . LYS A 1 88 ? -3.974 -9.258 20.469 1.00 58.69 88 LYS A N 1
ATOM 670 C CA . LYS A 1 88 ? -5.064 -9.985 21.124 1.00 58.69 88 LYS A CA 1
ATOM 671 C C . LYS A 1 88 ? -5.674 -11.097 20.261 1.00 58.69 88 LYS A C 1
ATOM 673 O O . LYS A 1 88 ? -6.345 -11.944 20.837 1.00 58.69 88 LYS A O 1
ATOM 678 N N . ASP A 1 89 ? -5.424 -11.126 18.949 1.00 56.34 89 ASP A N 1
ATOM 679 C CA . ASP A 1 89 ? -6.113 -12.056 18.032 1.00 56.34 89 ASP A CA 1
ATOM 680 C C . ASP A 1 89 ? -5.270 -13.275 17.591 1.00 56.34 89 ASP A C 1
ATOM 682 O O . ASP A 1 89 ? -5.734 -14.099 16.802 1.00 56.34 89 ASP A O 1
ATOM 686 N N . ASP A 1 90 ? -4.050 -13.435 18.115 1.00 53.88 90 ASP A N 1
ATOM 687 C CA . ASP A 1 90 ? -3.104 -14.495 17.717 1.00 53.88 90 ASP A CA 1
ATOM 688 C C . ASP A 1 90 ? -3.236 -15.785 18.556 1.00 53.88 90 ASP A C 1
ATOM 690 O O . ASP A 1 90 ? -2.248 -16.330 19.039 1.00 53.88 90 ASP A O 1
ATOM 694 N N . ASP A 1 91 ? -4.468 -16.262 18.779 1.00 50.81 91 ASP A N 1
ATOM 695 C CA . ASP A 1 91 ? -4.724 -17.520 19.513 1.00 50.81 91 ASP A CA 1
ATOM 696 C C . ASP A 1 91 ? -5.773 -18.426 18.837 1.00 50.81 91 ASP A C 1
ATOM 698 O O . ASP A 1 91 ? -6.555 -19.104 19.500 1.00 50.81 91 ASP A O 1
ATOM 702 N N . SER A 1 92 ? -5.863 -18.433 17.498 1.00 50.06 92 SER A N 1
ATOM 703 C CA . SER A 1 92 ? -6.876 -19.276 16.830 1.00 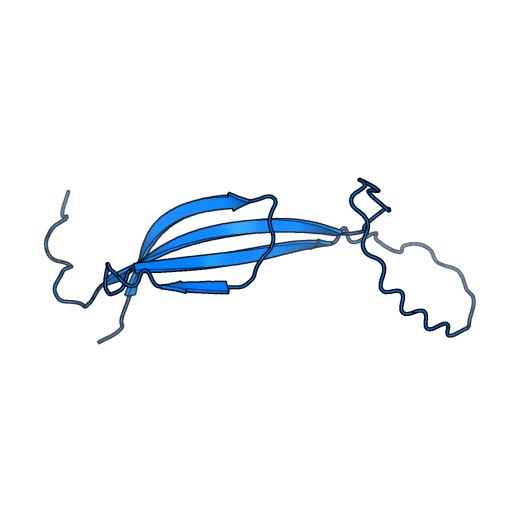50.06 92 SER A CA 1
ATOM 704 C C . SER A 1 92 ? -6.516 -19.925 15.495 1.00 50.06 92 SER A C 1
ATOM 706 O O . SER A 1 92 ? -7.424 -20.315 14.763 1.00 50.06 92 SER A O 1
ATOM 708 N N . VAL A 1 93 ? -5.236 -20.155 15.179 1.00 51.06 93 VAL A N 1
ATOM 709 C CA . VAL A 1 93 ? -4.893 -21.110 14.105 1.00 51.06 93 VAL A CA 1
ATOM 710 C C . VAL A 1 93 ? -3.636 -21.915 14.453 1.00 51.06 93 VAL A C 1
ATOM 712 O O . VAL A 1 93 ? -2.534 -21.599 14.017 1.00 51.06 93 VAL A O 1
ATOM 715 N N . GLN A 1 94 ? -3.814 -22.992 15.223 1.00 38.66 94 GLN A N 1
ATOM 716 C CA . GLN A 1 94 ? -2.929 -24.159 15.160 1.00 38.66 94 GLN A CA 1
ATOM 717 C C . GLN A 1 94 ? -3.608 -25.208 14.268 1.00 38.66 94 GLN A C 1
ATOM 719 O O . GLN A 1 94 ? -4.729 -25.625 14.561 1.00 38.66 94 GLN A O 1
ATOM 724 N N . VAL A 1 95 ? -2.942 -25.588 13.174 1.00 39.34 95 VAL A N 1
ATOM 725 C CA . VAL A 1 95 ? -3.244 -26.783 12.366 1.00 39.34 95 VAL A CA 1
ATOM 726 C C . VAL A 1 95 ? -2.175 -27.822 12.655 1.00 39.34 95 VAL A C 1
ATOM 728 O O . VAL A 1 95 ? -0.989 -27.419 12.688 1.00 39.34 95 VAL A O 1
#

Secondary structure (DSSP, 8-state):
---EEEEEEEEEESS---EEEE-TTSTTEEEEEEEEEEE--------------------------------SEEEEEEEEEEEEE-TTS-SS---

Solvent-accessible surface area (backbone atoms only — not comparable to full-atom values): 6434 Å² total; per-residue (Å²): 130,86,78,49,65,48,78,77,48,76,46,79,35,89,61,69,46,81,46,77,47,70,48,95,87,42,87,52,33,32,38,40,34,35,60,44,75,50,63,61,78,72,77,81,84,68,88,76,87,83,83,88,79,90,82,92,75,92,75,90,77,92,72,93,70,98,68,88,64,90,60,69,48,51,70,43,9,37,40,34,33,35,36,54,44,64,92,83,71,88,82,80,82,89,132

Foldseek 3Di:
DDKDKDWDDKDKDLDADQDWAADPVDPQKIKGKHKDKAQPPPVPPPDDDDDDDDDDDDDDDDDDDDDPPPDSIGMMMMMIIIGIDDVPPPPPDDD

Sequence (95 aa):
MPTSARSLYTADTLLSADSIEFDPRTPGLFALGTYQVDQREEAQASSGGGKDDDDEKEKEGDGDGTKEEDRAYTRRGRLTLHQILDGKDDDSVQV

Organism: NCBI:txid13290

pLDDT: mean 70.18, std 22.21, range [32.19, 96.81]